Protein AF-A0A0F9H9Z4-F1 (afdb_monomer)

pLDDT: mean 80.13, std 16.8, range [40.53, 96.19]

Sequence (153 aa):
MAMYDIIGELADAQDFTLTTTETIVSENNINLGVDDVNWGNGELWLNIKVNTAFTTAQGTPSTTITLRASSDSTVNASDTAVITIPAQNLTTATSLGSDIFRGRLPIDVDQEQYIGVVAVNTGGGYTLGKLDIWVDHGSQSDFPAQEALSNIT

Solvent-accessible surface area (backbone atoms only — not comparable to full-atom values): 8416 Å² total; per-residue (Å²): 134,64,97,73,45,84,77,35,42,29,26,81,56,38,80,54,60,35,82,42,73,47,76,48,62,43,83,34,60,39,74,68,48,91,62,76,76,43,45,31,77,58,64,36,22,45,40,30,30,27,58,35,45,37,39,64,84,53,74,60,39,32,36,30,42,28,39,27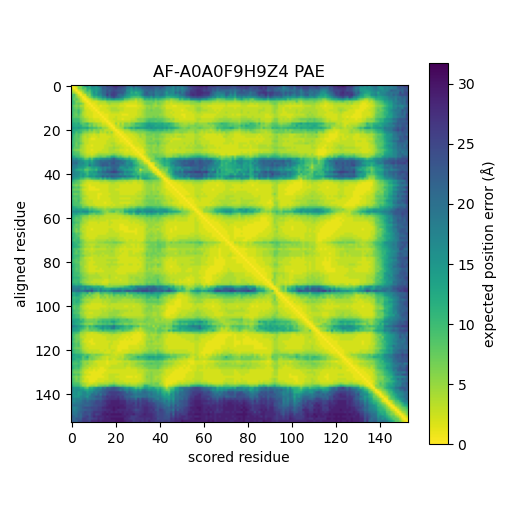,29,20,82,50,92,76,63,53,89,87,41,51,78,76,44,77,47,73,68,39,48,58,54,76,52,61,44,64,70,35,75,79,43,77,46,71,49,55,69,50,57,36,82,25,32,18,37,28,40,35,34,42,35,30,65,19,19,24,75,34,27,18,36,31,30,35,48,43,66,48,84,60,76,82,46,97,74,75,70,83,78,76,82,82,125

Structure (mmCIF, N/CA/C/O backbone):
data_AF-A0A0F9H9Z4-F1
#
_entry.id   AF-A0A0F9H9Z4-F1
#
loop_
_atom_site.group_PDB
_atom_site.id
_atom_site.type_symbol
_atom_site.label_atom_id
_atom_site.label_alt_id
_atom_site.label_comp_id
_atom_site.label_asym_id
_atom_site.label_entity_id
_atom_site.label_seq_id
_atom_site.pdbx_PDB_ins_code
_atom_site.Cartn_x
_atom_site.Cartn_y
_atom_site.Cartn_z
_atom_site.occupancy
_atom_site.B_iso_or_equiv
_atom_site.auth_seq_id
_atom_site.auth_comp_id
_atom_site.auth_asym_id
_atom_site.auth_atom_id
_atom_site.pdbx_PDB_model_num
ATOM 1 N N . MET A 1 1 ? 13.913 -5.221 11.163 1.00 47.28 1 MET A N 1
ATOM 2 C CA . MET A 1 1 ? 14.227 -4.782 9.797 1.00 47.28 1 MET A CA 1
ATOM 3 C C . MET A 1 1 ? 15.538 -5.404 9.384 1.00 47.28 1 MET A C 1
ATOM 5 O O . MET A 1 1 ? 16.537 -5.225 10.080 1.00 47.28 1 MET A O 1
ATOM 9 N N . ALA A 1 2 ? 15.496 -6.264 8.369 1.00 43.09 2 ALA A N 1
ATOM 10 C CA . ALA A 1 2 ? 16.702 -6.856 7.807 1.00 43.09 2 ALA A CA 1
ATOM 11 C C . ALA A 1 2 ? 17.410 -5.789 6.963 1.00 43.09 2 ALA A C 1
ATOM 13 O O . ALA A 1 2 ? 16.773 -4.944 6.353 1.00 43.09 2 ALA A O 1
ATOM 14 N N . MET A 1 3 ? 18.736 -5.831 6.915 1.00 40.81 3 MET A N 1
ATOM 15 C CA . MET A 1 3 ? 19.618 -4.799 6.347 1.00 40.81 3 MET A CA 1
ATOM 16 C C . MET A 1 3 ? 19.428 -4.511 4.833 1.00 40.81 3 MET A C 1
ATOM 18 O O . MET A 1 3 ? 20.125 -3.665 4.282 1.00 40.81 3 MET A O 1
ATOM 22 N N . TYR A 1 4 ? 18.492 -5.195 4.166 1.00 45.72 4 TYR A N 1
ATOM 23 C CA . TYR A 1 4 ? 18.100 -4.994 2.766 1.00 45.72 4 TYR A CA 1
ATOM 24 C C . TYR A 1 4 ? 16.925 -4.003 2.581 1.00 45.72 4 TYR A C 1
ATOM 26 O O . TYR A 1 4 ? 16.545 -3.742 1.443 1.00 45.72 4 TYR A O 1
ATOM 34 N N . ASP A 1 5 ? 16.397 -3.433 3.673 1.00 51.62 5 ASP A N 1
ATOM 35 C CA . ASP A 1 5 ? 15.193 -2.577 3.711 1.00 51.62 5 ASP A CA 1
ATOM 36 C C . ASP A 1 5 ? 15.288 -1.272 2.901 1.00 51.62 5 ASP A C 1
ATOM 38 O O . ASP A 1 5 ? 14.405 -0.956 2.117 1.00 51.62 5 ASP A O 1
ATOM 42 N N . ILE A 1 6 ? 16.385 -0.517 3.016 1.00 57.81 6 ILE A N 1
ATOM 43 C CA . ILE A 1 6 ? 16.391 0.917 2.646 1.00 57.81 6 ILE A CA 1
ATOM 44 C C . ILE A 1 6 ? 16.101 1.211 1.161 1.00 57.81 6 ILE A C 1
ATOM 46 O O . ILE A 1 6 ? 15.630 2.296 0.833 1.00 57.81 6 ILE A O 1
ATOM 50 N N . ILE A 1 7 ? 16.410 0.291 0.241 1.00 68.69 7 ILE A N 1
ATOM 51 C CA . ILE A 1 7 ? 16.282 0.548 -1.208 1.00 68.69 7 ILE A CA 1
ATOM 52 C C . ILE A 1 7 ? 14.908 0.116 -1.751 1.00 68.69 7 ILE A C 1
ATOM 54 O O . ILE A 1 7 ? 14.443 0.675 -2.742 1.00 68.69 7 ILE A O 1
ATOM 58 N N . GLY A 1 8 ? 14.256 -0.862 -1.114 1.00 80.19 8 GLY A N 1
ATOM 59 C CA . GLY A 1 8 ? 12.956 -1.402 -1.533 1.00 80.19 8 GLY A CA 1
ATOM 60 C C . GLY A 1 8 ? 11.773 -0.881 -0.717 1.00 80.19 8 GLY A C 1
ATOM 61 O O . GLY A 1 8 ? 10.650 -1.340 -0.915 1.00 80.19 8 GLY A O 1
ATOM 62 N N . GLU A 1 9 ? 12.006 0.035 0.216 1.00 89.06 9 GLU A N 1
ATOM 63 C CA . GLU A 1 9 ? 11.001 0.516 1.156 1.00 89.06 9 GLU A CA 1
ATOM 64 C C . GLU A 1 9 ? 10.166 1.664 0.577 1.00 89.06 9 GLU A C 1
ATOM 66 O O . GLU A 1 9 ? 10.678 2.685 0.116 1.00 89.06 9 GLU A O 1
ATOM 71 N N . LEU A 1 10 ? 8.846 1.493 0.629 1.00 90.81 10 LEU A N 1
ATOM 72 C CA . LEU A 1 10 ? 7.856 2.493 0.231 1.00 90.81 10 LEU A CA 1
ATOM 73 C C . LEU A 1 10 ? 7.295 3.232 1.453 1.00 90.81 10 LEU A C 1
ATOM 75 O O . LEU A 1 10 ? 6.958 4.410 1.355 1.00 90.81 10 LEU A O 1
ATOM 79 N N . ALA A 1 11 ? 7.199 2.558 2.599 1.00 91.69 11 ALA A N 1
ATOM 80 C CA . ALA A 1 11 ? 6.722 3.136 3.850 1.00 91.69 11 ALA A CA 1
ATOM 81 C C . ALA A 1 11 ? 7.257 2.363 5.065 1.00 91.69 11 ALA A C 1
ATOM 83 O O . ALA A 1 11 ? 7.069 1.145 5.123 1.00 91.69 11 ALA A O 1
ATOM 84 N N . ASP A 1 12 ? 7.818 3.087 6.041 1.00 90.25 12 ASP A N 1
ATOM 85 C CA . ASP A 1 12 ? 8.217 2.573 7.362 1.00 90.25 12 ASP A CA 1
ATOM 86 C C . ASP A 1 12 ? 7.223 3.066 8.418 1.00 90.25 12 ASP A C 1
ATOM 88 O O . ASP A 1 12 ? 7.206 4.242 8.791 1.00 90.25 12 ASP A O 1
ATOM 92 N N . ALA A 1 13 ? 6.362 2.176 8.905 1.00 90.69 13 ALA A N 1
ATOM 93 C CA . ALA A 1 13 ? 5.372 2.476 9.930 1.00 90.69 13 ALA A CA 1
ATOM 94 C C . ALA A 1 13 ? 4.526 3.730 9.622 1.00 90.69 13 ALA A C 1
ATOM 96 O O . ALA A 1 13 ? 4.173 4.491 10.543 1.00 90.69 13 ALA A O 1
ATOM 97 N N . GLN A 1 14 ? 4.185 3.929 8.345 1.00 93.12 14 GLN A N 1
ATOM 98 C CA . GLN A 1 14 ? 3.458 5.101 7.869 1.00 93.12 14 GLN A CA 1
ATOM 99 C C . GLN A 1 14 ? 2.099 5.190 8.553 1.00 93.12 14 GLN A C 1
ATOM 101 O O . GLN A 1 14 ? 1.360 4.205 8.633 1.00 93.12 14 GLN A O 1
ATOM 106 N N . ASP A 1 15 ? 1.768 6.384 9.042 1.00 92.62 15 ASP A N 1
ATOM 107 C CA . ASP A 1 15 ? 0.505 6.638 9.723 1.00 92.62 15 ASP A CA 1
ATOM 108 C C . ASP A 1 15 ? -0.673 6.618 8.743 1.00 92.62 15 ASP A C 1
ATOM 110 O O . ASP A 1 15 ? -0.701 7.333 7.743 1.00 92.62 15 ASP A O 1
ATOM 114 N N . PHE A 1 16 ? -1.661 5.789 9.062 1.00 88.50 16 PHE A N 1
ATOM 115 C CA . PHE A 1 16 ? -2.927 5.665 8.349 1.00 88.50 16 PHE A CA 1
ATOM 116 C C . PHE A 1 16 ? -4.100 6.148 9.214 1.00 88.50 16 PHE A C 1
ATOM 118 O O . PHE A 1 16 ? -5.241 5.709 9.047 1.00 88.50 16 PHE A O 1
ATOM 125 N N . THR A 1 17 ? -3.834 7.058 10.152 1.00 88.94 17 THR A N 1
ATOM 126 C CA . THR A 1 17 ? -4.875 7.762 10.900 1.00 88.94 17 THR A CA 1
ATOM 127 C C . THR A 1 17 ? -5.628 8.703 9.960 1.00 88.94 17 THR A C 1
ATOM 129 O O . THR A 1 17 ? -5.083 9.677 9.453 1.00 88.94 17 THR A O 1
ATOM 132 N N . LEU A 1 18 ? -6.901 8.394 9.728 1.00 84.75 18 LEU A N 1
ATOM 133 C CA . LEU A 1 18 ? -7.771 9.053 8.760 1.00 84.75 18 LEU A CA 1
ATOM 134 C C . LEU A 1 18 ? -9.083 9.417 9.436 1.00 84.75 18 LEU A C 1
ATOM 136 O O . LEU A 1 18 ? -9.630 8.629 10.204 1.00 84.75 18 LEU A O 1
ATOM 140 N N . THR A 1 19 ? -9.637 10.582 9.125 1.00 80.88 19 THR A N 1
ATOM 141 C CA . THR A 1 19 ? -10.910 11.011 9.722 1.00 80.88 19 THR A CA 1
ATOM 142 C C . THR A 1 19 ? -12.099 10.703 8.823 1.00 80.88 19 THR A C 1
ATOM 144 O O . THR A 1 19 ? -13.188 10.413 9.324 1.00 80.88 19 THR A O 1
ATOM 147 N N . THR A 1 20 ? -11.904 10.745 7.500 1.00 82.00 20 THR A N 1
ATOM 148 C CA . THR A 1 20 ? -12.971 10.553 6.507 1.00 82.00 20 THR A CA 1
ATOM 149 C C . THR A 1 20 ? -12.450 9.893 5.217 1.00 82.00 20 THR A C 1
ATOM 151 O O . THR A 1 20 ? -11.576 9.026 5.256 1.00 82.00 20 THR A O 1
ATOM 154 N N . THR A 1 21 ? -13.026 10.258 4.063 1.00 86.19 21 THR A N 1
ATOM 155 C CA . THR A 1 21 ? -12.557 9.803 2.753 1.00 86.19 21 THR A CA 1
ATOM 156 C C . THR A 1 21 ? -11.285 10.546 2.397 1.00 86.19 21 THR A C 1
ATOM 158 O O . THR A 1 21 ? -11.314 11.751 2.158 1.00 86.19 21 THR A O 1
ATOM 161 N N . GLU A 1 22 ? -10.177 9.824 2.381 1.00 89.81 22 GLU A N 1
ATOM 162 C CA . GLU A 1 22 ? -8.845 10.400 2.265 1.00 89.81 22 GLU A CA 1
ATOM 163 C C . GLU A 1 22 ? -7.982 9.509 1.369 1.00 89.81 22 GLU A C 1
ATOM 165 O O . GLU A 1 22 ? -8.185 8.293 1.278 1.00 89.81 22 GLU A O 1
ATOM 170 N N . THR A 1 23 ? -7.047 10.144 0.664 1.00 92.00 23 THR A N 1
ATOM 171 C CA . THR A 1 23 ? -6.037 9.471 -0.155 1.00 92.00 23 THR A CA 1
ATOM 172 C C . THR A 1 23 ? -4.691 9.636 0.528 1.00 92.00 23 THR A C 1
ATOM 174 O O . THR A 1 23 ? -4.269 10.763 0.776 1.00 92.00 23 THR A O 1
ATOM 177 N N . ILE A 1 24 ? -4.034 8.519 0.812 1.00 92.06 24 ILE A N 1
ATOM 178 C CA . ILE A 1 24 ? -2.669 8.467 1.329 1.00 92.06 24 ILE A CA 1
ATOM 179 C C . ILE A 1 24 ? -1.766 7.994 0.197 1.00 92.06 24 ILE A C 1
ATOM 181 O O . ILE A 1 24 ? -2.105 7.055 -0.524 1.00 92.06 24 ILE A O 1
ATOM 185 N N . VAL A 1 25 ? -0.614 8.635 0.057 1.00 93.75 25 VAL A N 1
ATOM 186 C CA . VAL A 1 25 ? 0.476 8.194 -0.817 1.00 93.75 25 VAL A CA 1
ATOM 187 C C . VAL A 1 25 ? 1.621 7.721 0.072 1.00 93.75 25 VAL A C 1
ATOM 189 O O . VAL A 1 25 ? 1.813 8.286 1.149 1.00 93.75 25 VAL A O 1
ATOM 192 N N . SER A 1 26 ? 2.338 6.680 -0.347 1.00 92.38 26 SER A N 1
ATOM 193 C CA . SER A 1 26 ? 3.514 6.161 0.350 1.00 92.38 26 SER A CA 1
ATOM 194 C C . SER A 1 26 ? 4.545 7.259 0.622 1.00 92.38 26 SER A C 1
ATOM 196 O O . SER A 1 26 ? 4.678 8.202 -0.157 1.00 92.38 26 SER A O 1
ATOM 198 N N . GLU A 1 27 ? 5.254 7.157 1.747 1.00 91.50 27 GLU A N 1
ATOM 199 C CA . GLU A 1 27 ? 6.249 8.163 2.156 1.00 91.50 27 GLU A CA 1
ATOM 200 C C . GLU A 1 27 ? 7.429 8.234 1.181 1.00 91.50 27 GLU A C 1
ATOM 202 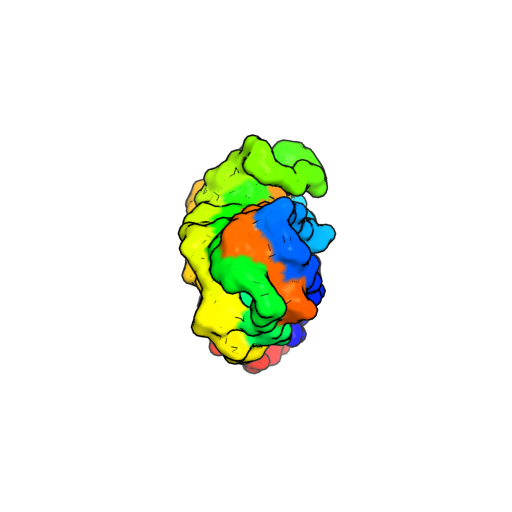O O . GLU A 1 27 ? 7.965 9.316 0.935 1.00 91.50 27 GLU A O 1
ATOM 207 N N . ASN A 1 28 ? 7.782 7.090 0.593 1.00 91.00 28 ASN A N 1
ATOM 208 C CA . ASN A 1 28 ? 8.821 6.952 -0.412 1.00 91.00 28 ASN A CA 1
ATOM 209 C C . ASN A 1 28 ? 8.249 6.448 -1.742 1.00 91.00 28 ASN A C 1
ATOM 211 O O . ASN A 1 28 ? 7.215 5.775 -1.798 1.00 91.00 28 ASN A O 1
ATOM 215 N N . ASN A 1 29 ? 8.992 6.743 -2.808 1.00 91.06 29 ASN A N 1
ATOM 216 C CA . ASN A 1 29 ? 8.816 6.172 -4.138 1.00 91.06 29 ASN A CA 1
ATOM 217 C C . ASN A 1 29 ? 10.130 5.501 -4.545 1.00 91.06 29 ASN A C 1
ATOM 219 O O . ASN A 1 29 ? 11.208 6.059 -4.326 1.00 91.06 29 ASN A O 1
ATOM 223 N N . ILE A 1 30 ? 10.048 4.324 -5.158 1.00 88.44 30 ILE A N 1
ATOM 224 C CA . ILE A 1 30 ? 11.225 3.606 -5.653 1.00 88.44 30 ILE A CA 1
ATOM 225 C C . ILE A 1 30 ? 11.487 4.064 -7.084 1.00 88.44 30 ILE A C 1
ATOM 227 O O . ILE A 1 30 ? 10.597 4.004 -7.927 1.00 88.44 30 ILE A O 1
ATOM 231 N N . ASN A 1 31 ? 12.711 4.512 -7.356 1.00 88.06 31 ASN A N 1
ATOM 232 C CA . ASN A 1 31 ? 13.197 4.801 -8.703 1.00 88.06 31 ASN A CA 1
ATOM 233 C C . ASN A 1 31 ? 13.831 3.531 -9.281 1.00 88.06 31 ASN A C 1
ATOM 235 O O . ASN A 1 31 ? 14.885 3.101 -8.812 1.00 88.06 31 ASN A O 1
ATOM 239 N N . LEU A 1 32 ? 13.188 2.947 -10.286 1.00 80.44 32 LEU A N 1
ATOM 240 C CA . LEU A 1 32 ? 13.617 1.722 -10.963 1.00 80.44 32 LEU A CA 1
ATOM 241 C C . LEU A 1 32 ? 14.732 1.980 -11.992 1.00 80.44 32 LEU A C 1
ATOM 243 O O . LEU A 1 32 ? 15.373 1.043 -12.465 1.00 80.44 32 LEU A O 1
ATOM 247 N N . GLY A 1 33 ? 15.027 3.255 -12.268 1.00 77.31 33 GLY A N 1
ATOM 248 C CA . GLY A 1 33 ? 15.984 3.685 -13.281 1.00 77.31 33 GLY A CA 1
ATOM 249 C C . GLY A 1 33 ? 15.311 4.031 -14.609 1.00 77.31 33 GLY A C 1
ATOM 250 O O . GLY A 1 33 ? 14.112 3.870 -14.785 1.00 77.31 33 GLY A O 1
ATOM 251 N N . VAL A 1 34 ? 16.098 4.579 -15.534 1.00 68.56 34 VAL A N 1
ATOM 252 C CA . VAL A 1 34 ? 15.624 5.014 -16.864 1.00 68.56 34 VAL A CA 1
ATOM 253 C C . VAL A 1 34 ? 15.680 3.907 -17.918 1.00 68.56 34 VAL A C 1
ATOM 255 O O . VAL A 1 34 ? 15.184 4.098 -19.026 1.00 68.56 34 VAL A O 1
ATOM 258 N N . ASP A 1 35 ? 16.305 2.781 -17.583 1.00 60.19 35 ASP A N 1
ATOM 259 C CA . ASP A 1 35 ? 16.434 1.638 -18.472 1.00 60.19 35 ASP A CA 1
ATOM 260 C C . ASP A 1 35 ? 15.349 0.619 -18.109 1.00 60.19 35 ASP A C 1
ATOM 262 O O . ASP A 1 35 ? 15.324 0.133 -16.979 1.00 60.19 35 ASP A O 1
ATOM 266 N N . ASP A 1 36 ? 14.483 0.300 -19.074 1.00 59.53 36 ASP A N 1
ATOM 267 C CA . ASP A 1 36 ? 13.582 -0.856 -19.030 1.00 59.53 36 ASP A CA 1
ATOM 268 C C . ASP A 1 36 ? 14.451 -2.121 -19.021 1.00 59.53 36 ASP A C 1
ATOM 270 O O . ASP A 1 36 ? 14.975 -2.565 -20.049 1.00 59.53 36 ASP A O 1
ATOM 274 N N . VAL A 1 37 ? 14.717 -2.622 -17.818 1.00 59.22 37 VAL A N 1
ATOM 275 C CA . VAL A 1 37 ? 15.500 -3.839 -17.567 1.00 59.22 37 VAL A CA 1
ATOM 276 C C . VAL A 1 37 ? 14.584 -4.994 -17.156 1.00 59.22 37 VAL A C 1
ATOM 278 O O . VAL A 1 37 ? 15.062 -6.010 -16.638 1.00 59.22 37 VAL A O 1
ATOM 281 N N . ASN A 1 38 ? 13.281 -4.856 -17.421 1.00 62.88 38 ASN A N 1
ATOM 282 C CA . ASN A 1 38 ? 12.209 -5.769 -17.057 1.00 62.88 38 ASN A CA 1
ATOM 283 C C . ASN A 1 38 ? 12.219 -6.098 -15.557 1.00 62.88 38 ASN A C 1
ATOM 285 O O . ASN A 1 38 ? 12.273 -7.274 -15.152 1.00 62.88 38 ASN A O 1
ATOM 289 N N . TRP A 1 39 ? 12.159 -5.077 -14.700 1.00 58.47 39 TRP A N 1
ATOM 290 C CA . TRP A 1 39 ? 11.835 -5.290 -13.289 1.00 58.47 39 TRP A CA 1
ATOM 291 C C . TRP A 1 39 ? 10.523 -6.094 -13.202 1.00 58.47 39 TRP A C 1
ATOM 293 O O . TRP A 1 39 ? 9.533 -5.811 -13.872 1.00 58.47 39 TRP A O 1
ATOM 303 N N . GLY A 1 40 ? 10.528 -7.167 -12.406 1.00 55.44 40 GLY A N 1
ATOM 304 C CA . GLY A 1 40 ? 9.420 -8.137 -12.349 1.00 55.44 40 GLY A CA 1
ATOM 305 C C . GLY A 1 40 ? 9.626 -9.414 -13.178 1.00 55.44 40 GLY A C 1
ATOM 306 O O . GLY A 1 40 ? 8.893 -10.382 -12.992 1.00 55.44 40 GLY A O 1
ATOM 307 N N . ASN A 1 41 ? 10.680 -9.492 -14.000 1.00 58.53 41 ASN A N 1
ATOM 308 C CA . ASN A 1 41 ? 11.144 -10.757 -14.593 1.00 58.53 41 ASN A CA 1
ATOM 309 C C . ASN A 1 41 ? 11.959 -11.628 -13.596 1.00 58.53 41 ASN A C 1
ATOM 311 O O . ASN A 1 41 ? 12.454 -12.701 -13.939 1.00 58.53 41 ASN A O 1
ATOM 315 N N . GLY A 1 42 ? 12.099 -11.164 -12.345 1.00 61.34 42 GLY A N 1
ATOM 316 C CA . GLY A 1 42 ? 12.691 -11.872 -11.202 1.00 61.34 42 GLY A CA 1
ATOM 317 C C . GLY A 1 42 ? 11.686 -12.114 -10.063 1.00 61.34 42 GLY A C 1
ATOM 318 O O . GLY A 1 42 ? 10.512 -11.769 -10.164 1.00 61.34 42 GLY A O 1
ATOM 319 N N . GLU A 1 43 ? 12.130 -12.705 -8.948 1.00 71.38 43 GLU A N 1
ATOM 320 C CA . GLU A 1 43 ? 11.277 -12.983 -7.777 1.00 71.38 43 GLU A CA 1
ATOM 321 C C . GLU A 1 43 ? 11.024 -11.735 -6.911 1.00 71.38 43 GLU A C 1
ATOM 323 O O . GLU A 1 43 ? 11.317 -11.766 -5.721 1.00 71.38 43 GLU A O 1
ATOM 328 N N . LEU A 1 44 ? 10.495 -10.642 -7.475 1.00 81.25 44 LEU A N 1
ATOM 329 C CA . LEU A 1 44 ? 10.111 -9.462 -6.690 1.00 81.25 44 LEU A CA 1
ATOM 330 C C . LEU A 1 44 ? 8.685 -9.579 -6.148 1.00 81.25 44 LEU A C 1
ATOM 332 O O . LEU A 1 44 ? 7.755 -9.965 -6.865 1.00 81.25 44 LEU A O 1
ATOM 336 N N . TRP A 1 45 ? 8.508 -9.217 -4.883 1.00 85.69 45 TRP A N 1
ATOM 337 C CA . TRP A 1 45 ? 7.233 -9.285 -4.181 1.00 85.69 45 TRP A CA 1
ATOM 338 C C . TRP A 1 45 ? 6.931 -7.962 -3.503 1.00 85.69 45 TRP A C 1
ATOM 340 O O . TRP A 1 45 ? 7.792 -7.389 -2.846 1.00 85.69 45 TRP A O 1
ATOM 350 N N . LEU A 1 46 ? 5.688 -7.508 -3.639 1.00 89.50 46 LEU A N 1
ATOM 351 C CA . LEU A 1 46 ? 5.139 -6.440 -2.818 1.00 89.50 46 LEU A CA 1
ATOM 352 C C . LEU A 1 46 ? 4.643 -7.041 -1.507 1.00 89.50 46 LEU A C 1
ATOM 354 O O . LEU A 1 46 ? 3.842 -7.982 -1.520 1.00 89.50 46 LEU A O 1
ATOM 358 N N . ASN A 1 47 ? 5.071 -6.449 -0.401 1.00 89.88 47 ASN A N 1
ATOM 359 C CA . ASN A 1 47 ? 4.685 -6.829 0.945 1.00 89.88 47 ASN A CA 1
ATOM 360 C C . ASN A 1 47 ? 4.028 -5.634 1.632 1.00 89.88 47 ASN A C 1
ATOM 362 O O . ASN A 1 47 ? 4.541 -4.517 1.581 1.00 89.88 47 ASN A O 1
ATOM 366 N N . ILE A 1 48 ? 2.884 -5.880 2.266 1.00 90.62 48 ILE A N 1
ATOM 367 C CA . ILE A 1 48 ? 2.152 -4.890 3.055 1.00 90.62 48 ILE A CA 1
ATOM 368 C C . ILE A 1 48 ? 1.785 -5.535 4.378 1.00 90.62 48 ILE A C 1
ATOM 370 O O . ILE A 1 48 ? 0.973 -6.467 4.406 1.00 90.62 48 ILE A O 1
ATOM 374 N N . LYS A 1 49 ? 2.352 -5.026 5.470 1.00 89.75 49 LYS A N 1
ATOM 375 C CA . LYS A 1 49 ? 2.093 -5.537 6.817 1.00 89.75 49 LYS A CA 1
ATOM 376 C C . LYS A 1 49 ? 1.565 -4.465 7.746 1.00 89.75 49 LYS A C 1
ATOM 378 O O . LYS A 1 49 ? 1.874 -3.283 7.631 1.00 89.75 49 LYS A O 1
ATOM 383 N N . VAL A 1 50 ? 0.771 -4.913 8.710 1.00 89.88 50 VAL A N 1
ATOM 384 C CA . VAL A 1 50 ? 0.313 -4.079 9.817 1.00 89.88 50 VAL A CA 1
ATOM 385 C C . VAL A 1 50 ? 1.472 -3.848 10.781 1.00 89.88 50 VAL A C 1
ATOM 387 O O . VAL A 1 50 ? 1.871 -4.762 11.500 1.00 89.88 50 VAL A O 1
ATOM 390 N N . ASN A 1 51 ? 1.968 -2.616 10.845 1.00 90.88 51 ASN A N 1
ATOM 391 C CA . ASN A 1 51 ? 2.941 -2.193 11.852 1.00 90.88 51 ASN A CA 1
ATOM 392 C C . ASN A 1 51 ? 2.257 -1.804 13.166 1.00 90.88 51 ASN A C 1
ATOM 394 O O . ASN A 1 51 ? 2.739 -2.087 14.250 1.00 90.88 51 ASN A O 1
ATOM 398 N N . THR A 1 52 ? 1.098 -1.156 13.104 1.00 91.50 52 THR A N 1
ATOM 399 C CA . THR A 1 52 ? 0.292 -0.851 14.293 1.00 91.50 52 THR A CA 1
ATOM 400 C C . THR A 1 52 ? -1.155 -1.183 13.993 1.00 91.50 52 THR A C 1
ATOM 402 O O . THR A 1 52 ? -1.679 -0.779 12.957 1.00 91.50 52 THR A O 1
ATOM 405 N N . ALA A 1 53 ? -1.788 -1.935 14.896 1.00 90.75 53 ALA A N 1
ATOM 406 C CA . ALA A 1 53 ? -3.151 -2.416 14.719 1.00 90.75 53 ALA A CA 1
ATOM 407 C C . ALA A 1 53 ? -4.138 -1.266 14.476 1.00 90.75 53 ALA A C 1
ATOM 409 O O . ALA A 1 53 ? -4.084 -0.220 15.128 1.00 90.75 53 ALA A O 1
ATOM 410 N N . PHE A 1 54 ? -5.059 -1.497 13.544 1.00 91.25 54 PHE A N 1
ATOM 411 C CA . PHE A 1 54 ? -6.039 -0.505 13.136 1.00 91.25 54 PHE A CA 1
ATOM 412 C C . PHE A 1 54 ? -7.198 -0.410 14.126 1.00 91.25 54 PHE A C 1
ATOM 414 O O . PHE A 1 54 ? -7.760 -1.421 14.547 1.00 91.25 54 PHE A O 1
ATOM 421 N N . THR A 1 55 ? -7.603 0.817 14.452 1.00 91.06 55 THR A N 1
ATOM 422 C CA . THR A 1 55 ? -8.795 1.094 15.267 1.00 91.06 55 THR A CA 1
ATOM 423 C C . THR A 1 55 ? -9.688 2.113 14.582 1.00 91.06 55 THR A C 1
ATOM 425 O O . THR A 1 55 ? -9.212 2.967 13.837 1.00 91.06 55 THR A O 1
ATOM 428 N N . THR A 1 56 ? -10.991 2.045 14.843 1.00 89.38 56 THR A N 1
ATOM 429 C CA . THR A 1 56 ? -11.981 2.960 14.263 1.00 89.38 56 THR A CA 1
ATOM 430 C C . THR A 1 56 ? -12.834 3.566 15.353 1.00 89.38 56 THR A C 1
ATOM 432 O O . THR A 1 56 ? -13.389 2.830 16.169 1.00 89.38 56 THR A O 1
ATOM 435 N N . ALA A 1 57 ? -13.008 4.885 15.331 1.00 75.94 57 ALA A N 1
ATOM 436 C CA . ALA A 1 57 ? -13.956 5.540 16.226 1.00 7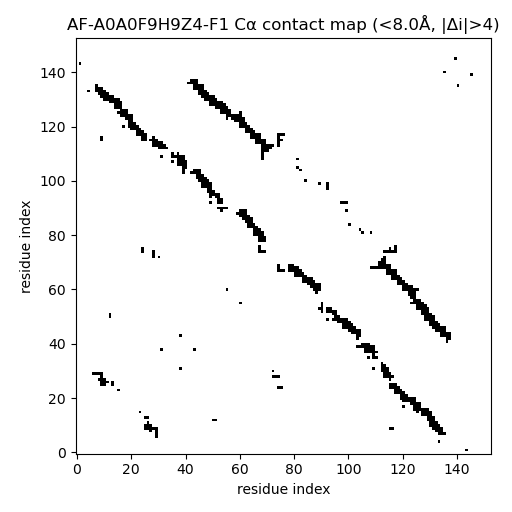5.94 57 ALA A CA 1
ATOM 437 C C . ALA A 1 57 ? -15.390 5.519 15.681 1.00 75.94 57 ALA A C 1
ATOM 439 O O . ALA A 1 57 ? -16.321 5.319 16.457 1.00 75.94 57 ALA A O 1
ATOM 440 N N . GLN A 1 58 ? -15.584 5.739 14.373 1.00 77.88 58 GLN A N 1
ATOM 441 C CA . GLN A 1 58 ? -16.902 5.789 13.727 1.00 77.88 58 GLN A CA 1
ATOM 442 C C . GLN A 1 58 ? -16.838 5.368 12.249 1.00 77.88 58 GLN A C 1
ATOM 444 O O . GLN A 1 58 ? -15.820 5.548 11.579 1.00 77.88 58 GLN A O 1
ATOM 449 N N . GLY A 1 59 ? -17.961 4.859 11.732 1.00 85.06 59 GLY A N 1
ATOM 450 C CA . GLY A 1 59 ? -18.098 4.393 10.350 1.00 85.06 59 GLY A CA 1
ATOM 451 C C . GLY A 1 59 ? -17.618 2.956 10.135 1.00 85.06 59 GLY A C 1
ATOM 452 O O . GLY A 1 59 ? -17.332 2.219 11.077 1.00 85.06 59 GLY A O 1
ATOM 453 N N . THR A 1 60 ? -17.567 2.541 8.874 1.00 89.31 60 THR A N 1
ATOM 454 C CA . THR A 1 60 ? -17.006 1.253 8.450 1.00 89.31 60 THR A CA 1
ATOM 455 C C . THR A 1 60 ? -15.999 1.550 7.348 1.00 89.31 60 THR A C 1
ATOM 457 O O . THR A 1 60 ? -16.383 1.585 6.177 1.00 89.31 60 THR A O 1
ATOM 460 N N . PRO A 1 61 ? -14.738 1.853 7.706 1.00 91.31 61 PRO A N 1
ATOM 461 C CA . PRO A 1 61 ? -13.746 2.203 6.711 1.00 91.31 61 PRO A CA 1
ATOM 462 C C . PRO A 1 61 ? -13.503 1.037 5.758 1.00 91.31 61 PRO A C 1
ATOM 464 O O . PRO A 1 61 ? -13.524 -0.138 6.137 1.00 91.31 61 PRO A O 1
ATOM 467 N N . SER A 1 62 ? -13.280 1.392 4.504 1.00 92.38 62 SER A N 1
ATOM 468 C CA . SER A 1 62 ? -12.956 0.476 3.428 1.00 92.38 62 SER A CA 1
ATOM 469 C C . SER A 1 62 ? -11.829 1.090 2.617 1.00 92.38 62 SER A C 1
ATOM 471 O O . SER A 1 62 ? -11.984 2.168 2.033 1.00 92.38 62 SER A O 1
ATOM 473 N N . THR A 1 63 ? -10.678 0.423 2.631 1.00 92.81 63 THR A N 1
ATOM 474 C CA . THR A 1 63 ? -9.432 0.926 2.061 1.00 92.81 63 THR A CA 1
ATOM 475 C C . THR A 1 63 ? -9.029 0.081 0.868 1.00 92.81 63 THR A C 1
ATOM 477 O O . THR A 1 63 ? -8.821 -1.123 0.999 1.00 92.81 63 THR A O 1
ATOM 480 N N . THR A 1 64 ? -8.915 0.722 -0.293 1.00 95.12 64 THR A N 1
ATOM 481 C CA . THR A 1 64 ? -8.277 0.146 -1.484 1.00 95.12 64 THR A CA 1
ATOM 482 C C . THR A 1 64 ? -6.820 0.570 -1.485 1.00 95.12 64 THR A C 1
ATOM 484 O O . THR A 1 64 ? -6.545 1.750 -1.287 1.00 95.12 64 THR A O 1
ATOM 487 N N . ILE A 1 65 ? -5.896 -0.355 -1.730 1.00 95.00 65 ILE A N 1
ATOM 488 C CA . ILE A 1 65 ? -4.462 -0.054 -1.824 1.00 95.00 65 ILE A CA 1
ATOM 489 C C . ILE A 1 65 ? -4.002 -0.409 -3.232 1.00 95.00 65 ILE A C 1
ATOM 491 O O . ILE A 1 65 ? -4.316 -1.484 -3.735 1.00 95.00 65 ILE A O 1
ATOM 495 N N . THR A 1 66 ? -3.305 0.502 -3.900 1.00 96.12 66 THR A N 1
ATOM 496 C CA . THR A 1 66 ? -2.843 0.302 -5.275 1.00 96.12 66 THR A CA 1
ATOM 497 C C . THR A 1 66 ? -1.360 0.610 -5.382 1.00 96.12 66 THR A C 1
ATOM 499 O O . THR A 1 66 ? -0.951 1.719 -5.052 1.00 96.12 66 THR A O 1
ATOM 502 N N . LEU A 1 67 ? -0.574 -0.344 -5.881 1.00 94.38 67 LEU A N 1
ATOM 503 C CA . LEU A 1 67 ? 0.761 -0.063 -6.397 1.00 94.38 67 LEU A CA 1
ATOM 504 C C . LEU A 1 67 ? 0.606 0.651 -7.739 1.00 94.38 67 LEU A C 1
ATOM 506 O O . LEU A 1 67 ? -0.085 0.155 -8.636 1.00 94.38 67 LEU A O 1
ATOM 510 N N . ARG A 1 68 ? 1.221 1.818 -7.850 1.00 94.50 68 ARG A N 1
ATOM 511 C CA . ARG A 1 68 ? 1.167 2.703 -9.007 1.00 94.50 68 ARG A CA 1
ATOM 512 C C . ARG A 1 68 ? 2.554 2.828 -9.618 1.00 94.50 68 ARG A C 1
ATOM 514 O O . ARG A 1 68 ? 3.535 2.850 -8.879 1.00 94.50 68 ARG A O 1
ATOM 521 N N . ALA A 1 69 ? 2.602 2.931 -10.939 1.00 91.44 69 ALA A N 1
ATOM 522 C CA . ALA A 1 69 ? 3.803 3.215 -11.712 1.00 91.44 69 ALA A CA 1
ATOM 523 C C . ALA A 1 69 ? 3.665 4.593 -12.374 1.00 91.44 69 ALA A C 1
ATOM 525 O O . ALA A 1 69 ? 2.600 4.902 -12.916 1.00 91.44 69 ALA A O 1
ATOM 526 N N . SER A 1 70 ? 4.710 5.416 -12.294 1.00 91.81 70 SER A N 1
ATOM 527 C CA . SER A 1 70 ? 4.720 6.817 -12.723 1.00 91.81 70 SER A CA 1
ATOM 528 C C . SER A 1 70 ? 6.015 7.189 -13.436 1.00 91.81 70 SER A C 1
ATOM 530 O O . SER A 1 70 ? 7.101 6.741 -13.065 1.00 91.81 70 SER A O 1
ATOM 532 N N . SER A 1 71 ? 5.907 8.050 -14.446 1.00 90.06 71 SER A N 1
ATOM 533 C CA . SER A 1 71 ? 7.054 8.579 -15.188 1.00 90.06 71 SER A CA 1
ATOM 534 C C . SER A 1 71 ? 7.870 9.602 -14.391 1.00 90.06 71 SER A C 1
ATOM 536 O O . SER A 1 71 ? 8.962 9.980 -14.810 1.00 90.06 71 SER A O 1
ATOM 538 N N . ASP A 1 72 ? 7.337 10.102 -13.271 1.00 89.12 72 ASP A N 1
ATOM 539 C CA . ASP A 1 72 ? 8.005 11.087 -12.426 1.00 89.12 72 ASP A CA 1
ATOM 540 C C . ASP A 1 72 ? 7.990 10.696 -10.942 1.00 89.12 72 ASP A C 1
ATOM 542 O O . ASP A 1 72 ? 7.288 9.787 -10.505 1.00 89.12 72 ASP A O 1
ATOM 546 N N . SER A 1 73 ? 8.810 11.385 -10.147 1.00 88.06 73 SER A N 1
ATOM 547 C CA . SER A 1 73 ? 9.013 11.076 -8.730 1.00 88.06 73 SER A CA 1
ATOM 548 C C . SER A 1 73 ? 7.801 11.347 -7.828 1.00 88.06 73 SER A C 1
ATOM 550 O O . SER A 1 73 ? 7.906 11.144 -6.620 1.00 88.06 73 SER A O 1
ATOM 552 N N . THR A 1 74 ? 6.685 11.841 -8.364 1.00 91.69 74 THR A N 1
ATOM 553 C CA . THR A 1 74 ? 5.462 12.220 -7.644 1.00 91.69 74 THR A CA 1
ATOM 554 C C . THR A 1 74 ? 4.324 11.260 -7.978 1.00 91.69 74 THR A C 1
ATOM 556 O O . THR A 1 74 ? 3.387 11.577 -8.716 1.00 91.69 74 THR A O 1
ATOM 559 N N . VAL A 1 75 ? 4.377 10.076 -7.371 1.00 92.81 75 VAL A N 1
ATOM 560 C CA . VAL A 1 75 ? 3.333 9.064 -7.543 1.00 92.81 75 VAL A CA 1
ATOM 561 C C . VAL A 1 75 ? 1.995 9.550 -6.975 1.00 92.81 75 VAL A C 1
ATOM 563 O O . VAL A 1 75 ? 1.925 10.117 -5.884 1.00 92.81 75 VAL A O 1
ATOM 566 N N . ASN A 1 76 ? 0.908 9.334 -7.709 1.00 93.81 76 ASN A N 1
ATOM 567 C CA . ASN A 1 76 ? -0.429 9.797 -7.358 1.00 93.81 76 ASN A CA 1
ATOM 568 C C . ASN A 1 76 ? -1.537 8.850 -7.869 1.00 93.81 76 ASN A C 1
ATOM 570 O O . ASN A 1 76 ? -1.303 7.845 -8.536 1.00 93.81 76 ASN A O 1
ATOM 574 N N . ALA A 1 77 ? -2.793 9.153 -7.527 1.00 92.00 77 ALA A N 1
ATOM 575 C CA . ALA A 1 77 ? -3.932 8.276 -7.817 1.00 92.00 77 ALA A CA 1
ATOM 576 C C . ALA A 1 77 ? -4.290 8.149 -9.313 1.00 92.00 77 ALA A C 1
ATOM 578 O O . ALA A 1 77 ? -5.022 7.223 -9.675 1.00 92.00 77 ALA A O 1
ATOM 579 N N . SER A 1 78 ? -3.825 9.075 -10.158 1.00 92.19 78 SER A N 1
ATOM 580 C CA . SER A 1 78 ? -4.087 9.071 -11.605 1.00 92.19 78 SER A CA 1
ATOM 581 C C . SER A 1 78 ? -3.075 8.259 -12.415 1.00 92.19 78 SER A C 1
ATOM 583 O O . SER A 1 78 ? -3.347 7.950 -13.573 1.00 92.19 78 SER A O 1
ATOM 585 N N . ASP A 1 79 ? -1.972 7.859 -11.786 1.00 93.94 79 ASP A N 1
ATOM 586 C CA . ASP A 1 79 ? -0.906 7.079 -12.408 1.00 93.94 79 ASP A CA 1
ATOM 587 C C . ASP A 1 79 ? -1.340 5.639 -12.724 1.00 93.94 79 ASP A C 1
ATOM 589 O O . ASP A 1 79 ? -2.373 5.143 -12.248 1.00 93.94 79 ASP A O 1
ATOM 593 N N . THR A 1 80 ? -0.535 4.932 -13.514 1.00 92.69 80 THR A N 1
ATOM 594 C CA . THR A 1 80 ? -0.844 3.579 -13.983 1.00 92.69 80 THR A CA 1
ATOM 595 C C . THR A 1 80 ? -0.951 2.609 -12.809 1.00 92.69 80 THR A C 1
ATOM 597 O O . THR A 1 80 ? -0.041 2.486 -11.995 1.00 92.69 80 THR A O 1
ATOM 600 N N . ALA A 1 81 ? -2.078 1.901 -12.698 1.00 93.38 81 ALA A N 1
ATOM 601 C CA . ALA A 1 81 ? -2.255 0.862 -11.688 1.00 93.38 81 ALA A CA 1
ATOM 602 C C . ALA A 1 81 ? -1.523 -0.421 -12.099 1.00 93.38 81 ALA A C 1
ATOM 604 O O . ALA A 1 81 ? -1.829 -0.997 -13.140 1.00 93.38 81 ALA A O 1
ATOM 605 N N . VAL A 1 82 ? -0.614 -0.889 -11.245 1.00 91.75 82 VAL A N 1
ATOM 606 C CA . VAL A 1 82 ? 0.127 -2.145 -11.431 1.00 91.75 82 VAL A CA 1
ATOM 607 C C . VAL A 1 82 ? -0.573 -3.288 -10.698 1.00 91.75 82 VAL A C 1
ATOM 609 O O . VAL A 1 82 ? -0.917 -4.309 -11.286 1.00 91.75 82 VAL A O 1
ATOM 612 N N . ILE A 1 83 ? -0.809 -3.110 -9.395 1.00 93.38 83 ILE A N 1
ATOM 613 C CA . ILE A 1 83 ? -1.521 -4.065 -8.538 1.00 93.38 83 ILE A CA 1
ATOM 614 C C . ILE A 1 83 ? -2.580 -3.295 -7.767 1.00 93.38 83 ILE A C 1
ATOM 616 O O . ILE A 1 83 ? -2.254 -2.336 -7.072 1.00 93.38 83 ILE A O 1
ATOM 620 N N . THR A 1 84 ? -3.829 -3.756 -7.813 1.00 95.25 84 THR A N 1
ATOM 621 C CA . THR A 1 84 ? -4.907 -3.242 -6.961 1.00 95.25 84 THR A CA 1
ATOM 622 C C . THR A 1 84 ? -5.325 -4.301 -5.954 1.00 95.25 84 THR A C 1
ATOM 624 O O . THR A 1 84 ? -5.843 -5.357 -6.315 1.00 95.25 84 THR A O 1
ATOM 627 N N . ILE A 1 85 ? -5.135 -3.987 -4.678 1.00 94.25 85 ILE A N 1
ATOM 628 C CA . ILE A 1 85 ? -5.640 -4.764 -3.553 1.00 94.25 85 ILE A CA 1
ATOM 629 C C . ILE A 1 85 ? -7.077 -4.300 -3.294 1.00 94.25 85 ILE A C 1
ATOM 631 O O . ILE A 1 85 ? -7.282 -3.107 -3.034 1.00 94.25 85 ILE A O 1
ATOM 635 N N . PRO A 1 86 ? -8.076 -5.200 -3.387 1.00 92.81 86 PRO A N 1
ATOM 636 C CA . PRO A 1 86 ? -9.478 -4.837 -3.230 1.00 92.81 86 PRO A CA 1
ATOM 637 C C . PRO A 1 86 ? -9.773 -4.141 -1.904 1.00 92.81 86 PRO A C 1
ATOM 639 O O . PRO A 1 86 ? -9.111 -4.378 -0.892 1.00 92.81 86 PRO A O 1
ATOM 642 N N . ALA A 1 87 ? -10.815 -3.312 -1.921 1.00 92.06 87 ALA A N 1
ATOM 643 C CA . ALA A 1 87 ? -11.245 -2.558 -0.760 1.00 92.06 87 ALA A CA 1
ATOM 644 C C . ALA A 1 87 ? -11.546 -3.484 0.430 1.00 92.06 87 ALA A C 1
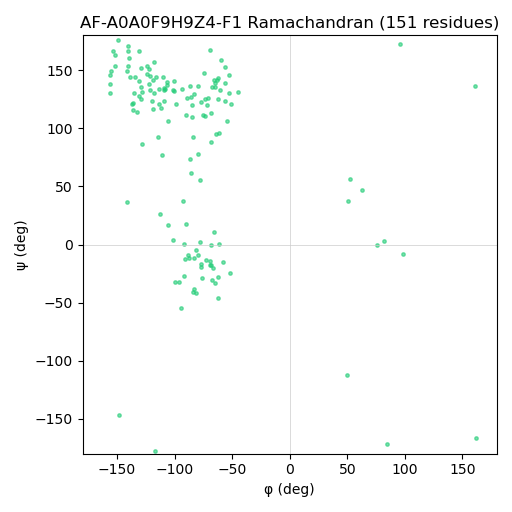ATOM 646 O O . ALA A 1 87 ? -12.383 -4.384 0.333 1.00 92.06 87 ALA A O 1
ATOM 647 N N . GLN A 1 88 ? -10.884 -3.247 1.559 1.00 90.69 88 GLN A N 1
ATOM 648 C CA . GLN A 1 88 ? -11.045 -4.044 2.773 1.00 90.69 88 GLN A CA 1
ATOM 649 C C . GLN A 1 88 ? -11.037 -3.166 4.020 1.00 90.69 88 GLN A C 1
ATOM 651 O O . GLN A 1 88 ? -10.470 -2.074 4.033 1.00 90.69 88 GLN A O 1
ATOM 656 N N . ASN A 1 89 ? -11.690 -3.642 5.077 1.00 90.25 89 ASN A N 1
ATOM 657 C CA . ASN A 1 89 ? -11.634 -2.987 6.375 1.00 90.25 89 ASN A CA 1
ATOM 658 C C . ASN A 1 89 ? -10.386 -3.470 7.123 1.00 90.25 89 ASN A C 1
ATOM 660 O O . ASN A 1 89 ? -10.338 -4.616 7.579 1.00 90.25 89 ASN A O 1
ATOM 664 N N . LEU A 1 90 ? -9.400 -2.588 7.286 1.00 88.81 90 LEU A N 1
ATOM 665 C CA . LEU A 1 90 ? -8.108 -2.940 7.880 1.00 88.81 90 LEU A CA 1
ATOM 666 C C . LEU A 1 90 ? -8.197 -3.258 9.380 1.00 88.81 90 LEU A C 1
ATOM 668 O O . LEU A 1 90 ? -7.298 -3.898 9.912 1.00 88.81 90 LEU A O 1
ATOM 672 N N . THR A 1 91 ? -9.305 -2.926 10.058 1.00 84.94 91 THR A N 1
ATOM 673 C CA . THR A 1 91 ? -9.535 -3.391 11.442 1.00 84.94 91 THR A CA 1
ATOM 674 C C . THR A 1 91 ? -9.724 -4.895 11.550 1.00 84.94 91 THR A C 1
ATOM 676 O O . THR A 1 91 ? -9.549 -5.442 12.631 1.00 84.94 91 THR A O 1
ATOM 679 N N . THR A 1 92 ? -10.073 -5.580 10.457 1.00 70.56 92 THR A N 1
ATOM 680 C CA . THR A 1 92 ? -10.198 -7.045 10.456 1.00 70.56 92 THR A CA 1
ATOM 681 C C . THR A 1 92 ? -8.838 -7.749 10.413 1.00 70.56 92 THR A C 1
ATOM 683 O O . THR A 1 92 ? -8.734 -8.896 10.844 1.00 70.56 92 THR A O 1
ATOM 686 N N . ALA A 1 93 ? -7.779 -7.045 9.995 1.00 62.06 93 ALA A N 1
ATOM 687 C CA . ALA A 1 93 ? -6.388 -7.465 10.134 1.00 62.06 93 ALA A CA 1
ATOM 688 C C . ALA A 1 93 ? -5.856 -7.023 11.511 1.00 62.06 93 ALA A C 1
ATOM 690 O O . ALA A 1 93 ? -5.133 -6.039 11.6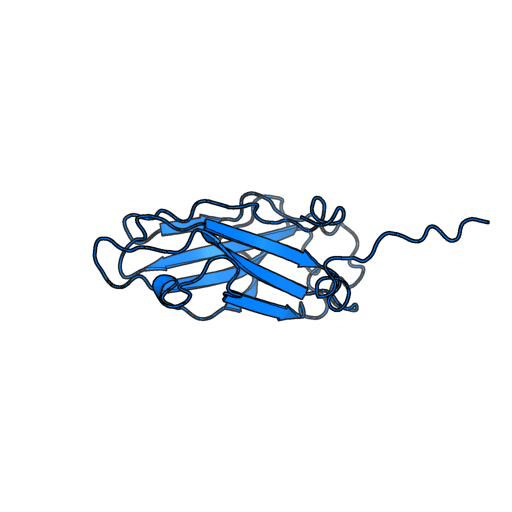56 1.00 62.06 93 ALA A O 1
ATOM 691 N N . THR A 1 94 ? -6.305 -7.715 12.561 1.00 61.03 94 THR A N 1
ATOM 692 C CA . THR A 1 94 ? -6.284 -7.205 13.945 1.00 61.03 94 THR A CA 1
ATOM 693 C C . THR A 1 94 ? -4.928 -7.233 14.653 1.00 61.03 94 THR A C 1
ATOM 695 O O . THR A 1 94 ? -4.789 -6.601 15.700 1.00 61.03 94 THR A O 1
ATOM 698 N N . SER A 1 95 ? -3.939 -7.985 14.163 1.00 76.31 95 SER A N 1
ATOM 699 C CA . SER A 1 95 ? -2.662 -8.166 14.873 1.00 76.31 95 SER A CA 1
ATOM 700 C C . SER A 1 95 ? -1.510 -7.399 14.234 1.00 76.31 95 SER A C 1
ATOM 702 O O . SER A 1 95 ? -1.348 -7.400 13.015 1.00 76.31 95 SER A O 1
ATOM 704 N N . LEU A 1 96 ? -0.663 -6.812 15.081 1.00 80.06 96 LEU A N 1
ATOM 705 C CA . LEU A 1 96 ? 0.698 -6.417 14.715 1.00 80.06 96 LEU A CA 1
ATOM 706 C C . LEU A 1 96 ? 1.375 -7.549 13.924 1.00 80.06 96 LEU A C 1
ATOM 708 O O . LEU A 1 96 ? 1.337 -8.706 14.345 1.00 80.06 96 LEU A O 1
ATOM 712 N N . GLY A 1 97 ? 1.984 -7.206 12.793 1.00 79.75 97 GLY A N 1
ATOM 713 C CA . GLY A 1 97 ? 2.686 -8.127 11.904 1.00 79.75 97 GLY A CA 1
ATOM 714 C C . GLY A 1 97 ? 1.793 -8.908 10.939 1.00 79.75 97 GLY A C 1
ATOM 715 O O . GLY A 1 97 ? 2.319 -9.735 10.199 1.00 79.75 97 GLY A O 1
ATOM 716 N N . SER A 1 98 ? 0.474 -8.673 10.924 1.00 84.25 98 SER A N 1
ATOM 717 C CA . SER A 1 98 ? -0.421 -9.346 9.971 1.00 84.25 98 SER A CA 1
ATOM 718 C C . SER A 1 98 ? -0.142 -8.888 8.544 1.00 84.25 98 SER A C 1
ATOM 720 O O . SER A 1 98 ? -0.038 -7.687 8.289 1.00 84.25 98 SER A O 1
ATOM 722 N N . ASP A 1 99 ? -0.093 -9.840 7.616 1.00 86.12 99 ASP A N 1
ATOM 723 C CA . ASP A 1 99 ? -0.043 -9.565 6.184 1.00 86.12 99 ASP A CA 1
ATOM 724 C C . ASP A 1 99 ? -1.396 -9.038 5.690 1.00 86.12 99 ASP A C 1
ATOM 726 O O . ASP A 1 99 ? -2.418 -9.718 5.785 1.00 86.12 99 ASP A O 1
ATOM 730 N N . ILE A 1 100 ? -1.394 -7.824 5.138 1.00 88.62 100 ILE A N 1
ATOM 731 C CA . ILE A 1 100 ? -2.516 -7.269 4.367 1.00 88.62 100 ILE A CA 1
ATOM 732 C C . ILE A 1 100 ? -2.464 -7.795 2.936 1.00 88.62 100 ILE A C 1
ATOM 734 O O . ILE A 1 100 ? -3.492 -8.123 2.340 1.00 88.62 100 ILE A O 1
ATOM 738 N N . PHE A 1 101 ? -1.258 -7.852 2.375 1.00 90.50 101 PHE A N 1
ATOM 739 C CA . PHE A 1 101 ? -1.013 -8.369 1.042 1.00 90.50 101 PHE A CA 1
ATOM 740 C C . PHE A 1 101 ? 0.431 -8.842 0.917 1.00 90.50 101 PHE A C 1
ATOM 742 O O . PHE A 1 101 ? 1.359 -8.150 1.336 1.00 90.50 101 PHE A O 1
ATOM 749 N N . ARG A 1 102 ? 0.604 -9.987 0.259 1.00 88.94 102 ARG A N 1
ATOM 750 C CA . ARG A 1 102 ? 1.879 -10.403 -0.309 1.0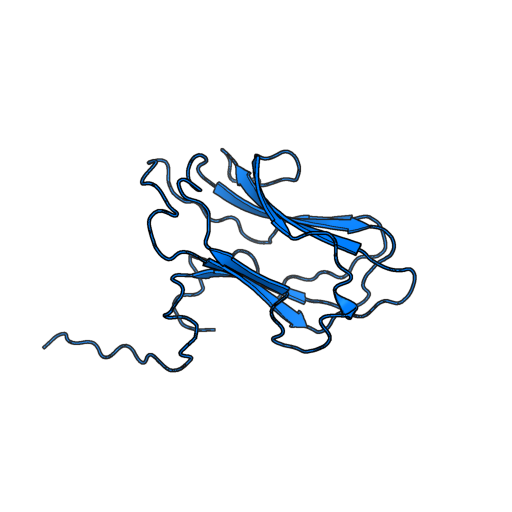0 88.94 102 ARG A CA 1
ATOM 751 C C . ARG A 1 102 ? 1.638 -10.989 -1.686 1.00 88.94 102 ARG A C 1
ATOM 753 O O . ARG A 1 102 ? 0.892 -11.958 -1.828 1.00 88.94 102 ARG A O 1
ATOM 760 N N . GLY A 1 103 ? 2.262 -10.405 -2.700 1.00 87.44 103 GLY A N 1
ATOM 761 C CA . GLY A 1 103 ? 2.061 -10.830 -4.079 1.00 87.44 103 GLY A CA 1
ATOM 762 C C . GLY A 1 103 ? 3.240 -10.487 -4.966 1.00 87.44 103 GLY A C 1
ATOM 763 O O . GLY A 1 103 ? 3.943 -9.507 -4.732 1.00 87.44 103 GLY A O 1
ATOM 764 N N . ARG A 1 104 ? 3.455 -11.322 -5.982 1.00 87.12 104 ARG A N 1
ATOM 765 C CA . ARG A 1 104 ? 4.495 -11.095 -6.986 1.00 87.12 104 ARG A CA 1
ATOM 766 C C . ARG A 1 104 ? 4.186 -9.836 -7.781 1.00 87.12 104 ARG A C 1
ATOM 768 O O . ARG A 1 104 ? 3.030 -9.621 -8.155 1.00 87.12 104 ARG A O 1
ATOM 775 N N . LEU A 1 105 ? 5.221 -9.051 -8.062 1.00 85.25 105 LEU A N 1
ATOM 776 C CA . LEU A 1 105 ? 5.107 -7.977 -9.038 1.00 85.25 105 LEU A CA 1
ATOM 777 C C . LEU A 1 105 ? 4.860 -8.575 -10.435 1.00 85.25 105 LEU A C 1
ATOM 779 O O . LEU A 1 105 ? 5.411 -9.637 -10.744 1.00 85.25 105 LEU A O 1
ATOM 783 N N . PRO A 1 106 ? 4.010 -7.948 -11.268 1.00 82.25 106 PRO A N 1
ATOM 784 C CA . PRO A 1 106 ? 3.882 -8.317 -12.670 1.00 82.25 106 PRO A CA 1
ATOM 785 C C . PRO A 1 106 ? 5.212 -8.166 -13.408 1.00 82.25 106 PRO A C 1
ATOM 787 O O . PRO A 1 106 ? 6.091 -7.419 -12.985 1.00 82.25 106 PRO A O 1
ATOM 790 N N . ILE A 1 107 ? 5.322 -8.866 -14.535 1.00 76.31 107 ILE A N 1
ATOM 791 C CA . ILE A 1 107 ? 6.406 -8.653 -15.495 1.00 76.31 107 ILE A CA 1
ATOM 792 C C . ILE A 1 107 ? 6.287 -7.220 -16.047 1.00 76.31 107 ILE A C 1
ATOM 794 O O . ILE A 1 107 ? 5.168 -6.755 -16.274 1.00 76.31 107 ILE A O 1
ATOM 798 N N . ASP A 1 108 ? 7.427 -6.556 -16.246 1.00 75.12 108 ASP A N 1
ATOM 799 C CA . ASP A 1 108 ? 7.566 -5.191 -16.779 1.00 75.12 108 ASP A CA 1
ATOM 800 C C . ASP A 1 108 ? 6.911 -4.112 -15.891 1.00 75.12 108 ASP A C 1
ATOM 802 O O . ASP A 1 108 ? 6.161 -3.251 -16.357 1.00 75.12 108 ASP A O 1
ATOM 806 N N . VAL A 1 109 ? 7.164 -4.161 -14.577 1.00 75.50 109 VAL A N 1
ATOM 807 C CA . VAL A 1 109 ? 6.694 -3.120 -13.637 1.00 75.50 109 VAL A CA 1
ATOM 808 C C . VAL A 1 109 ? 7.413 -1.775 -13.831 1.00 75.50 109 VAL A C 1
ATOM 810 O O . VAL A 1 109 ? 6.916 -0.741 -13.392 1.00 75.50 109 VAL A O 1
ATOM 813 N N . ASP A 1 110 ? 8.557 -1.799 -14.509 1.00 66.88 110 ASP A N 1
ATOM 814 C CA . ASP A 1 110 ? 9.406 -0.676 -14.916 1.00 66.88 110 ASP A CA 1
ATOM 815 C C . ASP A 1 110 ? 9.058 -0.095 -16.291 1.00 66.88 110 ASP A C 1
ATOM 817 O O . ASP A 1 110 ? 9.840 0.677 -16.842 1.00 66.88 110 ASP A O 1
ATOM 821 N N . GLN A 1 111 ? 7.863 -0.375 -16.830 1.00 71.94 111 GLN A N 1
ATOM 822 C CA . GLN A 1 111 ? 7.339 0.419 -17.954 1.00 71.94 111 GLN A CA 1
ATOM 823 C C . GLN A 1 111 ? 7.360 1.926 -17.655 1.00 71.94 111 GLN A C 1
ATOM 825 O O . GLN A 1 111 ? 7.414 2.737 -18.576 1.00 71.94 111 GLN A O 1
ATOM 830 N N . GLU A 1 112 ? 7.336 2.286 -16.370 1.00 81.44 112 GLU A N 1
ATOM 831 C CA . GLU A 1 112 ? 7.559 3.635 -15.877 1.00 81.44 112 GLU A CA 1
ATOM 832 C C . GLU A 1 112 ? 8.713 3.661 -14.860 1.00 81.44 112 GLU A C 1
ATOM 834 O O . GLU A 1 112 ? 8.978 2.681 -14.161 1.00 81.44 112 GLU A O 1
ATOM 839 N N . GLN A 1 113 ? 9.381 4.811 -14.740 1.00 85.75 113 GLN A N 1
ATOM 840 C CA . GLN A 1 113 ? 10.605 4.955 -13.943 1.00 85.75 113 GLN A CA 1
ATOM 841 C C . GLN A 1 113 ? 10.385 4.808 -12.427 1.00 85.75 113 GLN A C 1
ATOM 843 O O . GLN A 1 113 ? 11.299 4.401 -11.707 1.00 85.75 113 GLN A O 1
ATOM 848 N N . TYR A 1 114 ? 9.214 5.179 -11.912 1.00 89.88 114 TYR A N 1
ATOM 849 C CA . TYR A 1 114 ? 8.947 5.227 -10.478 1.00 89.88 114 TYR A CA 1
ATOM 850 C C . TYR A 1 114 ? 7.777 4.336 -10.093 1.00 89.88 114 TYR A C 1
ATOM 852 O O . TYR A 1 114 ? 6.778 4.270 -10.806 1.00 89.88 114 TYR A O 1
ATOM 860 N N . ILE A 1 115 ? 7.855 3.726 -8.911 1.00 91.38 115 ILE A N 1
ATOM 861 C CA . ILE A 1 115 ? 6.712 3.069 -8.273 1.00 91.38 115 ILE A CA 1
ATOM 862 C C . ILE A 1 115 ? 6.452 3.625 -6.879 1.00 91.38 115 ILE A C 1
ATOM 864 O O . ILE A 1 115 ? 7.373 3.986 -6.145 1.00 91.38 115 ILE A O 1
ATOM 868 N N . GLY A 1 116 ? 5.177 3.662 -6.514 1.00 93.69 116 GLY A N 1
ATOM 869 C CA . GLY A 1 116 ? 4.692 4.118 -5.217 1.00 93.69 116 GLY A CA 1
ATOM 870 C C . GLY A 1 116 ? 3.360 3.466 -4.879 1.00 93.69 116 GLY A C 1
ATOM 871 O O . GLY A 1 116 ? 2.713 2.866 -5.740 1.00 93.69 116 GLY A O 1
ATOM 872 N N . VAL A 1 117 ? 2.924 3.564 -3.627 1.00 95.50 117 VAL A N 1
ATOM 873 C CA . VAL A 1 117 ? 1.623 3.033 -3.204 1.00 95.50 117 VAL A CA 1
ATOM 874 C C . VAL A 1 117 ? 0.658 4.167 -2.915 1.00 95.50 117 VAL A C 1
ATOM 876 O O . VAL A 1 117 ? 0.977 5.128 -2.228 1.00 95.50 117 VAL A O 1
ATOM 879 N N . VAL A 1 118 ? -0.561 4.026 -3.424 1.00 96.19 118 VAL A N 1
ATOM 880 C CA . VAL A 1 118 ? -1.669 4.934 -3.150 1.00 96.19 118 VAL A CA 1
ATOM 881 C C . VAL A 1 118 ? -2.790 4.151 -2.493 1.00 96.19 118 VAL A C 1
ATOM 883 O O . VAL A 1 118 ? -3.304 3.180 -3.057 1.00 96.19 118 VAL A O 1
ATOM 886 N N . ALA A 1 119 ? -3.195 4.593 -1.311 1.00 94.06 119 ALA A N 1
ATOM 887 C CA . ALA A 1 119 ? -4.326 4.051 -0.587 1.00 94.06 119 ALA A CA 1
ATOM 888 C C . ALA A 1 119 ? -5.485 5.045 -0.573 1.00 94.06 119 ALA A C 1
ATOM 890 O O . ALA A 1 119 ? -5.313 6.222 -0.271 1.00 94.06 119 ALA A O 1
ATOM 891 N N . VAL A 1 120 ? -6.684 4.558 -0.874 1.00 94.56 120 VAL A N 1
ATOM 892 C CA . VAL A 1 120 ? -7.918 5.345 -0.849 1.00 94.56 120 VAL A CA 1
ATOM 893 C C . VAL A 1 120 ? -8.849 4.733 0.177 1.00 94.56 120 VAL A C 1
ATOM 895 O O . VAL A 1 120 ? -9.287 3.589 0.029 1.00 94.56 120 VAL A O 1
ATOM 898 N N . ASN A 1 121 ? -9.152 5.501 1.216 1.00 92.88 121 ASN A N 1
ATOM 899 C CA . ASN A 1 121 ? -10.078 5.113 2.265 1.00 92.88 121 ASN A CA 1
ATOM 900 C C . ASN A 1 121 ? -11.444 5.767 2.048 1.00 92.88 121 ASN A C 1
ATOM 902 O O . ASN A 1 121 ? -11.525 6.935 1.683 1.00 92.88 121 ASN A O 1
ATOM 906 N N . THR A 1 122 ? -12.518 5.026 2.306 1.00 93.00 122 THR A N 1
ATOM 907 C CA . THR A 1 122 ? -13.910 5.491 2.203 1.00 93.00 122 THR A CA 1
ATOM 908 C C . THR A 1 122 ? -14.747 4.930 3.355 1.00 93.00 122 THR A C 1
ATOM 910 O O . THR A 1 122 ? -14.309 4.017 4.045 1.00 93.00 122 THR A O 1
ATOM 913 N N . GLY A 1 123 ? -15.961 5.448 3.581 1.00 87.50 123 GLY A N 1
ATOM 914 C CA . GLY A 1 123 ? -16.938 4.833 4.502 1.00 87.50 123 GLY A CA 1
ATOM 915 C C . GLY A 1 123 ? -16.686 5.025 6.008 1.00 87.50 123 GLY A C 1
ATOM 916 O O . GLY A 1 123 ? -17.485 4.569 6.826 1.00 87.50 123 GLY A O 1
ATOM 917 N N . GLY A 1 124 ? -15.617 5.720 6.395 1.00 88.75 124 GLY A N 1
ATOM 918 C CA . GLY A 1 124 ? -15.241 5.982 7.787 1.00 88.75 124 GLY A CA 1
ATOM 919 C C . GLY A 1 124 ? -13.775 6.387 7.885 1.00 88.75 124 GLY A C 1
ATOM 920 O O . GLY A 1 124 ? -13.163 6.671 6.861 1.00 88.75 124 GLY A O 1
ATOM 921 N N . GLY A 1 125 ? -13.212 6.384 9.090 1.00 89.25 125 GLY A N 1
ATOM 922 C CA . GLY A 1 125 ? -11.811 6.722 9.335 1.00 89.25 125 GLY A CA 1
ATOM 923 C C . GLY A 1 125 ? -11.166 5.813 10.381 1.00 89.25 125 GLY A C 1
ATOM 924 O O . GLY A 1 125 ? -11.867 5.171 11.169 1.00 89.25 125 GLY A O 1
ATOM 925 N N . TYR A 1 126 ? -9.836 5.767 10.391 1.00 91.19 126 TYR A N 1
ATOM 926 C CA . TYR A 1 126 ? -9.055 5.071 11.408 1.00 91.19 126 TYR A CA 1
ATOM 927 C C . TYR A 1 126 ? -8.505 6.071 12.424 1.00 91.19 126 TYR A C 1
ATOM 929 O O . TYR A 1 126 ? -7.938 7.090 12.053 1.00 91.19 126 TYR A O 1
ATOM 937 N N . THR A 1 127 ? -8.644 5.778 13.714 1.00 91.69 127 THR A N 1
ATOM 938 C CA . THR A 1 127 ? -8.066 6.599 14.797 1.00 91.69 127 THR A CA 1
ATOM 939 C C . THR A 1 127 ? -6.665 6.168 15.207 1.00 91.69 127 THR A C 1
ATOM 941 O O . THR A 1 127 ? -6.005 6.864 15.972 1.00 91.69 127 THR A O 1
ATOM 944 N N . LEU A 1 128 ? -6.249 4.995 14.742 1.00 90.56 128 LEU A N 1
ATOM 945 C CA . LEU A 1 128 ? -4.913 4.443 14.884 1.00 90.56 128 LEU A CA 1
ATOM 946 C C . LEU A 1 128 ? -4.720 3.439 13.752 1.00 90.56 128 LEU A C 1
ATOM 948 O O . LEU A 1 128 ? -5.673 2.733 13.411 1.00 90.56 128 LEU A O 1
ATOM 952 N N . GLY A 1 129 ? -3.505 3.334 13.236 1.00 91.12 129 GLY A N 1
ATOM 953 C CA . GLY A 1 129 ? -3.107 2.281 12.313 1.00 91.12 129 GLY A CA 1
ATOM 954 C C . GLY A 1 129 ? -1.849 2.684 11.567 1.00 91.12 129 GLY A C 1
ATOM 955 O O . GLY A 1 129 ? -1.737 3.830 11.146 1.00 91.12 129 GLY A O 1
ATOM 956 N N . LYS A 1 130 ? -0.900 1.759 11.428 1.00 92.62 130 LYS A N 1
ATOM 957 C CA . LYS A 1 130 ? 0.330 1.990 10.663 1.00 92.62 130 LYS A CA 1
ATOM 958 C C . LYS A 1 130 ? 0.618 0.812 9.753 1.00 92.62 130 LYS A C 1
ATOM 960 O O . LYS A 1 130 ? 0.378 -0.332 10.157 1.00 92.62 130 LYS A 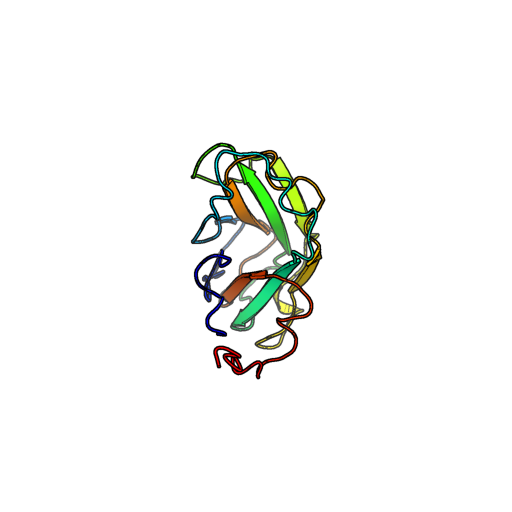O 1
ATOM 965 N N . LEU A 1 131 ? 1.148 1.089 8.567 1.00 91.25 131 LEU A N 1
ATOM 966 C CA . LEU A 1 131 ? 1.558 0.074 7.598 1.00 91.25 131 LEU A CA 1
ATOM 967 C C . LEU A 1 131 ? 3.052 0.158 7.314 1.00 91.25 131 LEU A C 1
ATOM 969 O O . LEU A 1 131 ? 3.592 1.250 7.170 1.00 91.25 131 LEU A O 1
ATOM 973 N N . ASP A 1 132 ? 3.655 -1.017 7.172 1.00 91.56 132 ASP A N 1
ATOM 974 C CA . ASP A 1 132 ? 4.959 -1.197 6.543 1.00 91.56 132 ASP A CA 1
ATOM 975 C C . ASP A 1 132 ? 4.723 -1.684 5.112 1.00 91.56 132 ASP A C 1
ATOM 977 O O . ASP A 1 132 ? 3.921 -2.605 4.889 1.00 91.56 132 ASP A O 1
ATOM 981 N N . ILE A 1 133 ? 5.395 -1.062 4.145 1.00 91.31 133 ILE A N 1
ATOM 982 C CA . ILE A 1 133 ? 5.248 -1.366 2.719 1.00 91.31 133 ILE A CA 1
ATOM 983 C C . ILE A 1 133 ? 6.628 -1.423 2.082 1.00 91.31 133 ILE A C 1
ATOM 985 O O . ILE A 1 133 ? 7.354 -0.431 2.077 1.00 91.31 133 ILE A O 1
ATOM 989 N N . TRP A 1 134 ? 6.964 -2.560 1.480 1.00 90.19 134 TRP A N 1
ATOM 990 C CA . TRP A 1 134 ? 8.247 -2.734 0.808 1.00 90.19 134 TRP A CA 1
ATOM 991 C C . TRP A 1 134 ? 8.169 -3.752 -0.329 1.00 90.19 134 TRP A C 1
ATOM 993 O O . TRP A 1 134 ? 7.245 -4.570 -0.422 1.00 90.19 134 TRP A O 1
ATOM 1003 N N . VAL A 1 135 ? 9.177 -3.699 -1.190 1.00 87.31 135 VAL A N 1
ATOM 1004 C CA . VAL A 1 135 ? 9.445 -4.673 -2.241 1.00 87.31 135 VAL A CA 1
ATOM 1005 C C . VAL A 1 135 ? 10.682 -5.483 -1.866 1.00 87.31 135 VAL A C 1
ATOM 1007 O O . VAL A 1 135 ? 11.700 -4.918 -1.472 1.00 87.31 135 VAL A O 1
ATOM 1010 N N . ASP A 1 136 ? 10.618 -6.807 -1.999 1.00 82.50 136 ASP A N 1
ATOM 1011 C CA . ASP A 1 136 ? 11.754 -7.691 -1.724 1.00 82.50 136 ASP A CA 1
ATOM 1012 C C . ASP A 1 136 ? 11.891 -8.852 -2.713 1.00 82.50 136 ASP A C 1
ATOM 1014 O O . ASP A 1 136 ? 11.015 -9.112 -3.538 1.00 82.50 136 ASP A O 1
ATOM 1018 N N . HIS A 1 137 ? 13.014 -9.567 -2.606 1.00 74.06 137 HIS A N 1
ATOM 1019 C CA . HIS A 1 137 ? 13.286 -10.790 -3.354 1.00 74.06 137 HIS A CA 1
ATOM 1020 C C . HIS A 1 137 ? 12.701 -12.028 -2.649 1.00 74.06 137 HIS A C 1
ATOM 1022 O O . HIS A 1 137 ? 13.425 -12.931 -2.226 1.00 74.06 137 HIS A O 1
ATOM 1028 N N . GLY A 1 138 ? 11.378 -12.067 -2.477 1.00 66.00 138 GLY A N 1
ATOM 1029 C CA . GLY A 1 138 ? 10.616 -13.290 -2.214 1.00 66.00 138 GLY A CA 1
ATOM 1030 C C . GLY A 1 138 ? 11.145 -14.189 -1.096 1.00 66.00 138 GLY A C 1
ATOM 1031 O O . GLY A 1 138 ? 11.048 -13.846 0.080 1.00 66.00 138 GLY A O 1
ATOM 1032 N N . SER A 1 139 ? 11.639 -15.379 -1.468 1.00 54.94 139 SER A N 1
ATOM 1033 C CA . SER A 1 139 ? 12.009 -16.477 -0.553 1.00 54.94 139 SER A CA 1
ATOM 1034 C C . SER A 1 139 ? 13.065 -16.113 0.501 1.00 54.94 139 SER A C 1
ATOM 1036 O O . SER A 1 139 ? 13.211 -16.835 1.487 1.00 54.94 139 SER A O 1
ATOM 1038 N N . GLN A 1 140 ? 13.769 -14.991 0.339 1.00 49.44 140 GLN A N 1
ATOM 1039 C CA . GLN A 1 140 ? 14.769 -14.513 1.289 1.00 49.44 140 GLN A CA 1
ATOM 1040 C C . GLN A 1 140 ? 14.151 -13.865 2.546 1.00 49.44 140 GLN A C 1
ATOM 1042 O O . GLN A 1 140 ? 14.720 -13.969 3.631 1.00 49.44 140 GLN A O 1
ATOM 1047 N N . SER A 1 141 ? 12.959 -13.269 2.440 1.00 49.44 141 SER A N 1
ATOM 1048 C CA . SER A 1 141 ? 12.316 -12.528 3.542 1.00 49.44 141 SER A CA 1
ATOM 1049 C C . SER A 1 141 ? 11.555 -13.396 4.547 1.00 49.44 141 SER A C 1
ATOM 1051 O O . SER A 1 141 ? 11.199 -12.926 5.627 1.00 49.44 141 SER A O 1
ATOM 1053 N N . ASP A 1 142 ? 11.339 -14.677 4.232 1.00 47.19 142 ASP A N 1
ATOM 1054 C CA . ASP A 1 142 ? 10.738 -15.656 5.152 1.00 47.19 142 ASP A CA 1
ATOM 1055 C C . ASP A 1 142 ? 11.746 -16.247 6.154 1.00 47.19 142 ASP A C 1
ATOM 1057 O O . ASP A 1 142 ? 11.367 -16.993 7.060 1.00 47.19 142 ASP A O 1
ATOM 1061 N N . PHE A 1 143 ? 13.031 -15.894 6.033 1.00 41.75 143 PHE A N 1
ATOM 1062 C CA . PHE A 1 143 ? 14.093 -16.331 6.935 1.00 41.75 143 PHE A CA 1
ATOM 1063 C C . PHE A 1 143 ? 14.669 -15.134 7.708 1.00 41.75 143 PHE A C 1
ATOM 1065 O O . PHE A 1 143 ? 15.633 -14.521 7.255 1.00 41.75 143 PHE A O 1
ATOM 1072 N N . PRO A 1 144 ? 14.167 -14.819 8.919 1.00 44.31 144 PRO A N 1
ATOM 1073 C CA . PRO A 1 144 ? 14.651 -13.694 9.732 1.00 44.31 144 PRO A CA 1
ATOM 1074 C C . PRO A 1 144 ? 16.102 -13.839 10.246 1.00 44.31 144 PRO A C 1
ATOM 1076 O O . PRO A 1 144 ? 16.527 -13.063 11.096 1.00 44.31 144 PRO A O 1
ATOM 1079 N N . ALA A 1 145 ? 16.866 -14.824 9.763 1.00 40.53 145 ALA A N 1
ATOM 1080 C CA . ALA A 1 145 ? 18.205 -15.159 10.243 1.00 40.53 145 ALA A CA 1
ATOM 1081 C C . ALA A 1 145 ? 19.177 -15.565 9.120 1.00 40.53 145 ALA A C 1
ATOM 1083 O O . ALA A 1 145 ? 20.014 -16.447 9.320 1.00 40.53 145 ALA A O 1
ATOM 1084 N N . GLN A 1 146 ? 19.097 -14.952 7.936 1.00 40.53 146 GLN A N 1
ATOM 1085 C CA . GLN A 1 146 ? 20.208 -15.062 6.989 1.00 40.53 146 GLN A CA 1
ATOM 1086 C C . GLN A 1 146 ? 21.318 -14.083 7.404 1.00 40.53 146 GLN A C 1
ATOM 1088 O O . GLN A 1 146 ? 21.470 -12.997 6.854 1.00 40.53 146 GLN A O 1
ATOM 1093 N N . GLU A 1 147 ? 22.084 -14.474 8.427 1.00 41.62 147 GLU A N 1
ATOM 1094 C CA . GLU A 1 147 ? 23.438 -13.958 8.637 1.00 41.62 147 GLU A CA 1
ATOM 1095 C C . GLU A 1 147 ? 24.177 -14.126 7.307 1.00 41.62 147 GLU A C 1
ATOM 1097 O O . GLU A 1 147 ? 24.265 -15.238 6.774 1.00 41.62 147 GLU A O 1
ATOM 1102 N N . ALA A 1 148 ? 24.662 -13.027 6.732 1.00 42.38 148 ALA A N 1
ATOM 1103 C CA . ALA A 1 148 ? 25.498 -13.085 5.548 1.00 42.38 148 ALA A CA 1
ATOM 1104 C C . ALA A 1 148 ? 26.765 -13.878 5.897 1.00 42.38 148 ALA A C 1
ATOM 1106 O O . ALA A 1 148 ? 27.727 -13.335 6.438 1.00 42.38 148 ALA A O 1
ATOM 1107 N N . LEU A 1 149 ? 26.783 -15.178 5.593 1.00 41.66 149 LEU A N 1
ATOM 1108 C CA . LEU A 1 149 ? 28.025 -15.934 5.535 1.00 41.66 149 LEU A CA 1
ATOM 1109 C C . LEU A 1 149 ? 28.791 -15.404 4.324 1.00 41.66 149 LEU A C 1
ATOM 1111 O O . LEU A 1 149 ? 28.630 -15.880 3.202 1.00 41.66 149 LEU A O 1
ATOM 1115 N N . SER A 1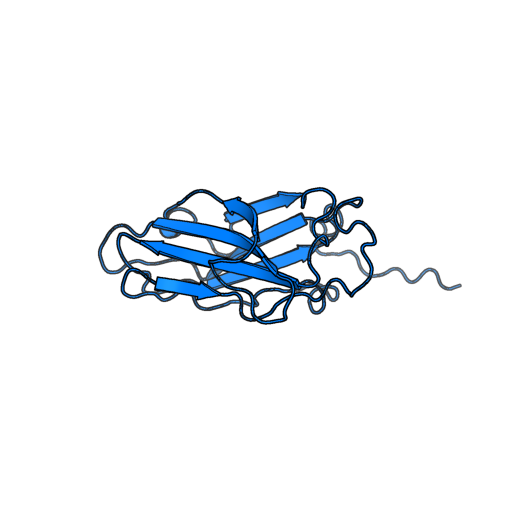 150 ? 29.585 -14.360 4.559 1.00 41.62 150 SER A N 1
ATOM 1116 C CA . SER A 1 150 ? 30.584 -13.877 3.616 1.00 41.62 150 SER A CA 1
ATOM 1117 C C . SER A 1 150 ? 31.485 -15.052 3.249 1.00 41.62 150 SER A C 1
ATOM 1119 O O . SER A 1 150 ? 32.295 -15.494 4.060 1.00 41.62 150 SER A O 1
ATOM 1121 N N . ASN A 1 151 ? 31.326 -15.584 2.038 1.00 42.84 151 ASN A N 1
ATOM 1122 C CA . ASN A 1 151 ? 32.209 -16.612 1.495 1.00 42.84 151 ASN A CA 1
ATOM 1123 C C . ASN A 1 151 ? 33.351 -15.990 0.676 1.00 42.84 151 ASN A C 1
ATOM 1125 O O . ASN A 1 151 ? 33.740 -16.514 -0.366 1.00 42.84 151 ASN A O 1
ATOM 1129 N N . ILE A 1 152 ? 33.872 -14.845 1.127 1.00 40.88 152 ILE A N 1
ATOM 1130 C CA . ILE A 1 152 ? 35.172 -14.355 0.667 1.00 40.88 152 ILE A CA 1
ATOM 1131 C C . ILE A 1 152 ? 36.229 -15.059 1.523 1.00 40.88 152 ILE A C 1
ATOM 1133 O O . ILE A 1 152 ? 36.552 -14.606 2.621 1.00 40.88 152 ILE A O 1
ATOM 1137 N N . THR A 1 153 ? 36.721 -16.195 1.030 1.00 42.44 153 THR A N 1
ATOM 1138 C CA . THR A 1 153 ? 38.041 -16.742 1.392 1.00 42.44 153 THR A CA 1
ATOM 1139 C C . THR A 1 153 ? 39.102 -16.215 0.449 1.00 42.44 153 THR A C 1
ATOM 1141 O O . THR A 1 153 ? 38.832 -16.248 -0.774 1.00 42.44 153 THR A O 1
#

Organism: NCBI:txid412755

Secondary structure (DSSP, 8-state):
--TTHHHHEEEEEEE---SSSEEEE-S--EE--SS---TTSSS-EEEEEEEEEEE-SSEEEEEEEEEEEESSS---TTSEEEEEEEEE-GGGS-STT-EEEEEEPPTTGGGSSEEEEEEEEEEE--SEEEEEEEEE-GGGTT-TT--------

Radius of gyration: 16.17 Å; Cα contacts (8 Å, |Δi|>4): 377; chains: 1; bounding box: 56×29×35 Å

Mean predicted aligned error: 8.5 Å

Nearest PDB structures (foldseek):
  7vrp-assembly1_L  TM=5.379E-01  e=2.457E-03  Infectious bursal disease virus
  3fbm-assembly1_A  TM=4.294E-01  e=7.167E-03  Infectious bursal disease virus
  7vrn-assembly1_A  TM=3.414E-01  e=1.689E-03  Infectious bursal disease virus
  7vrp-assembly1_K-4  TM=3.240E-01  e=1.518E-03  Infectious bursal disease virus
  7pjj-assembly1_A  TM=2.906E-01  e=1.290E-01  Streptomyces scabiei 87.22

InterPro domains:
  IPR048922 Bbp16 [PF21190] (20-134)

Foldseek 3Di:
DP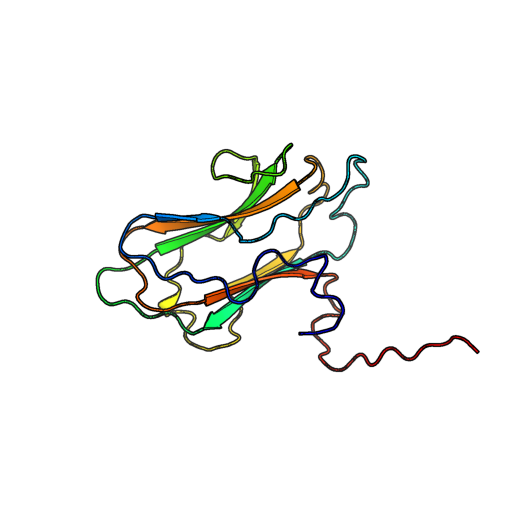PVDPQFWQADQDWQFWFAWDKDKTPFKHFQDPDQPFDLPAQKKKWKWWQDAWAFPDWQKWKKKFKFAAQDRDDDPVGHTFDIDGTDRRNVQGDRGGTPDIDGGHTRSVPHRIIIMMMTMHGGGTNGTTMTIGMDRPPVVVDPDPPPPPPPD